Protein AF-A0A6J1ND34-F1 (afdb_monomer_lite)

Sequence (111 aa):
MTSSLWTSDLCTFVKMRAATLFIFAVLLVVVSCRPDKAVLKELKAEAARKKACLHDCSSVKLDPVCAGKQGEKPKSFGNECVMNNYNCENKETLQKISKGECPGSDGIRLS

Radius of gyration: 29.68 Å; chains: 1; bounding box: 66×65×57 Å

InterPro domains:
  IPR002350 Kazal domain [PS51465] (47-104)
  IPR002350 Kazal domain [SM00280] (52-102)
  IPR036058 Kazal domain superfamily [SSF100895] (49-102)

Organism: Bicyclus a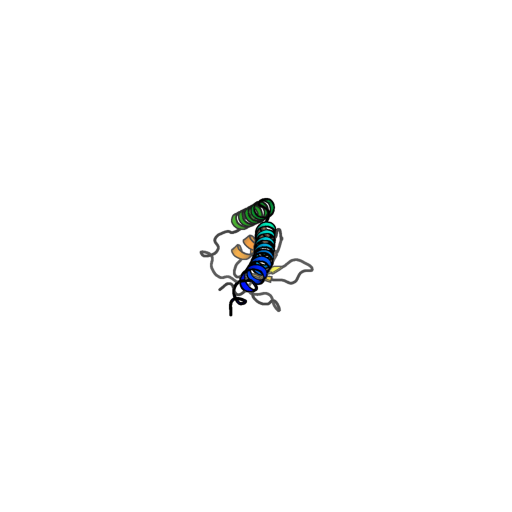nynana (NCBI:txid110368)

Foldseek 3Di:
DPDPPPVVVVVVVVVVVVVVVVVVVVVVVVVVPDPPPVVVVVVVVLVVQLVVLDDPCVPPDQWKFWWDDPPDDIAIDSDPSRVSSVCSSVVHDTDTPDTHGDVPHPHPPPD

Secondary structure (DSSP, 8-state):
---TTSHHHHHHHHHHHHHHHHHHHHHHHHHHTSPPHHHHHHHHHHHHHHHHH----TTS----EEEE-TTS--EEESSHHHHHHHHHHHT---EEEEESSPTTS------

pLDDT: mean 73.22, std 17.0, range [35.84, 90.62]

Structure (mmCIF, N/CA/C/O backbone):
data_AF-A0A6J1ND34-F1
#
_entry.id   AF-A0A6J1ND34-F1
#
loop_
_atom_site.group_PDB
_atom_site.id
_atom_site.type_symbol
_atom_site.label_atom_id
_atom_site.label_alt_id
_atom_site.label_comp_id
_atom_site.label_asym_id
_atom_site.label_entity_id
_atom_site.label_seq_id
_atom_site.pdbx_PDB_ins_code
_atom_site.Cartn_x
_atom_site.Cartn_y
_atom_site.Cartn_z
_atom_site.occupancy
_atom_site.B_iso_or_equiv
_atom_site.auth_seq_id
_atom_site.auth_comp_id
_atom_site.auth_asym_id
_atom_site.auth_atom_id
_atom_site.pdbx_PDB_model_num
ATOM 1 N N . MET A 1 1 ? -49.021 44.133 -47.226 1.00 39.09 1 MET A N 1
ATOM 2 C CA . MET A 1 1 ? -48.270 42.949 -46.750 1.00 39.09 1 MET A CA 1
ATOM 3 C C . MET A 1 1 ? -47.158 43.427 -45.820 1.00 39.09 1 MET A C 1
ATOM 5 O O . MET A 1 1 ? -46.067 43.703 -46.288 1.00 39.09 1 MET A O 1
ATOM 9 N N . THR A 1 2 ? -47.440 43.609 -44.528 1.00 37.84 2 THR A N 1
ATOM 10 C CA . THR A 1 2 ? -46.458 44.061 -43.518 1.00 37.84 2 THR A CA 1
ATOM 11 C C . THR A 1 2 ? -46.827 43.432 -42.171 1.00 37.84 2 THR A C 1
ATOM 13 O O . THR A 1 2 ? -47.362 44.092 -41.287 1.00 37.84 2 THR A O 1
ATOM 16 N N . SER A 1 3 ? -46.647 42.117 -42.047 1.00 41.12 3 SER A N 1
ATOM 17 C CA . SER A 1 3 ? -47.052 41.357 -40.845 1.00 41.12 3 SER A CA 1
ATOM 18 C C . SER A 1 3 ? -45.951 40.430 -40.322 1.00 41.12 3 SER A C 1
ATOM 20 O O . SER A 1 3 ? -46.094 39.842 -39.260 1.00 41.12 3 SER A O 1
ATOM 22 N N . SER A 1 4 ? -44.838 40.305 -41.047 1.00 44.91 4 SER A N 1
ATOM 23 C CA . SER A 1 4 ? -43.787 39.312 -40.802 1.00 44.91 4 SER A CA 1
ATOM 24 C C . SER A 1 4 ? -42.672 39.769 -39.853 1.00 44.91 4 SER A C 1
ATOM 26 O O . SER A 1 4 ? -41.795 38.968 -39.554 1.00 44.91 4 SER A O 1
ATOM 28 N N . LEU A 1 5 ? -42.692 41.014 -39.354 1.00 39.12 5 LEU A N 1
ATOM 29 C CA . LEU A 1 5 ? -41.641 41.528 -38.459 1.00 39.12 5 LEU A CA 1
ATOM 30 C C . LEU A 1 5 ? -41.943 41.403 -36.952 1.00 39.12 5 LEU A C 1
ATOM 32 O O . LEU A 1 5 ? -41.040 41.612 -36.158 1.00 39.12 5 LEU A O 1
ATOM 36 N N . TRP A 1 6 ? -43.164 41.047 -36.528 1.00 35.84 6 TRP A N 1
ATOM 37 C CA . TRP A 1 6 ? -43.527 41.036 -35.094 1.00 35.84 6 TRP A CA 1
ATOM 38 C C . TRP A 1 6 ? -43.408 39.663 -34.406 1.00 35.84 6 TRP A C 1
ATOM 40 O O . TRP A 1 6 ? -43.408 39.584 -33.179 1.00 35.84 6 TRP A O 1
ATOM 50 N N . THR A 1 7 ? -43.282 38.564 -35.157 1.00 41.62 7 THR A N 1
ATOM 51 C CA . THR A 1 7 ? -43.233 37.196 -34.596 1.00 41.62 7 THR A CA 1
ATOM 52 C C . THR A 1 7 ? -41.818 36.678 -34.320 1.00 41.62 7 THR A C 1
ATOM 54 O O . THR A 1 7 ? -41.657 35.718 -33.565 1.00 41.62 7 THR A O 1
ATOM 57 N N . SER A 1 8 ? -40.781 37.304 -34.882 1.00 45.31 8 SER A N 1
ATOM 58 C CA . SER A 1 8 ? -39.376 36.931 -34.661 1.00 45.31 8 SER A CA 1
ATOM 59 C C . SER A 1 8 ? -38.824 37.430 -33.323 1.00 45.31 8 SER A C 1
ATOM 61 O O . SER A 1 8 ? -38.051 36.713 -32.685 1.00 45.31 8 SER A O 1
ATOM 63 N N . ASP A 1 9 ? -39.245 38.605 -32.851 1.00 44.34 9 ASP A N 1
ATOM 64 C CA . ASP A 1 9 ? -38.689 39.205 -31.633 1.00 44.34 9 ASP A CA 1
ATOM 65 C C . ASP A 1 9 ? -39.180 38.520 -30.351 1.00 44.34 9 ASP A C 1
ATOM 67 O O . ASP A 1 9 ? -38.375 38.250 -29.463 1.00 44.34 9 ASP A O 1
ATOM 71 N N . LEU A 1 10 ? -40.452 38.104 -30.269 1.00 45.31 10 LEU A N 1
ATOM 72 C CA . LEU A 1 10 ? -40.962 37.369 -29.098 1.00 45.31 10 LEU A CA 1
ATOM 73 C C . LEU A 1 10 ? -40.362 35.956 -28.974 1.00 45.31 10 LEU A C 1
ATOM 75 O O . LEU A 1 10 ? -40.029 35.520 -27.870 1.00 45.31 10 LEU A O 1
ATOM 79 N N . CYS A 1 11 ? -40.183 35.242 -30.094 1.00 42.12 11 CYS A N 1
ATOM 80 C CA . CYS A 1 11 ? -39.576 33.908 -30.085 1.00 42.12 11 CYS A CA 1
ATOM 81 C C . CYS A 1 11 ? -38.078 33.977 -29.746 1.00 42.12 11 CYS A C 1
ATOM 83 O O . CYS A 1 11 ? -37.568 33.126 -29.015 1.00 42.12 11 CYS A O 1
ATOM 85 N N . THR A 1 12 ? -37.383 35.017 -30.212 1.00 39.12 12 THR A N 1
ATOM 86 C CA . THR A 1 12 ? -35.972 35.251 -29.881 1.00 39.12 12 THR A CA 1
ATOM 87 C C . THR A 1 12 ? -35.810 35.690 -28.425 1.00 39.12 12 THR A C 1
ATOM 89 O O . THR A 1 12 ? -34.899 35.204 -27.767 1.00 39.12 12 THR A O 1
ATOM 92 N N . PHE A 1 13 ? -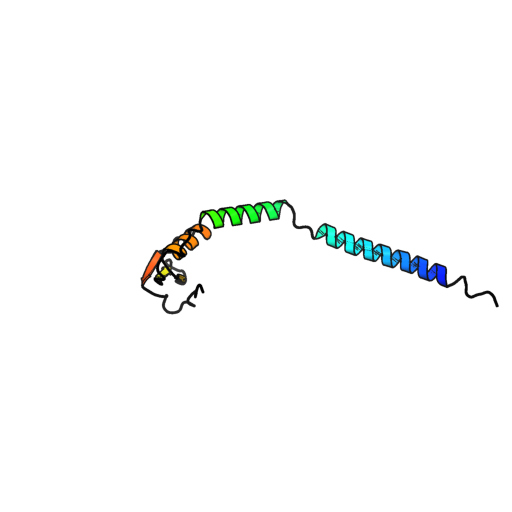36.725 36.496 -27.870 1.00 39.16 13 PHE A N 1
ATOM 93 C CA . PHE A 1 13 ? -36.705 36.955 -26.470 1.00 39.16 13 PHE A CA 1
ATOM 94 C C . PHE A 1 13 ? -36.991 35.828 -25.453 1.00 39.16 13 PHE A C 1
ATOM 96 O O . PHE A 1 13 ? -36.310 35.725 -24.428 1.00 39.16 13 PHE A O 1
ATOM 103 N N . VAL A 1 14 ? -37.929 34.916 -25.753 1.00 42.16 14 VAL A N 1
ATOM 104 C CA . VAL A 1 14 ? -38.189 33.707 -24.937 1.00 42.16 14 VAL A CA 1
ATOM 105 C C . VAL A 1 14 ? -37.050 32.689 -25.070 1.00 42.16 14 VAL A C 1
ATOM 107 O O . VAL A 1 14 ? -36.623 32.104 -24.071 1.00 42.16 14 VAL A O 1
ATOM 110 N N . LYS A 1 15 ? -36.485 32.521 -26.274 1.00 37.97 15 LYS A N 1
ATOM 111 C CA . LYS A 1 15 ? -35.319 31.653 -26.499 1.00 37.97 15 LYS A CA 1
ATOM 112 C C . LYS A 1 15 ? -34.042 32.216 -25.866 1.00 37.97 15 LYS A C 1
ATOM 114 O O . LYS A 1 15 ? -33.240 31.428 -25.373 1.00 37.97 15 LYS A O 1
ATOM 119 N N . MET A 1 16 ? -33.903 33.544 -25.776 1.00 45.41 16 MET A N 1
ATOM 120 C CA . MET A 1 16 ? -32.832 34.226 -25.038 1.00 45.41 16 MET A CA 1
ATOM 121 C C . MET A 1 16 ? -32.906 33.920 -23.547 1.00 45.41 16 MET A C 1
ATOM 123 O O . MET A 1 16 ? -31.868 33.612 -22.974 1.00 45.41 16 MET A O 1
ATOM 127 N N . ARG A 1 17 ? -34.108 33.936 -22.938 1.00 53.00 17 ARG A N 1
ATOM 128 C CA . ARG A 1 17 ? -34.330 33.584 -21.520 1.00 53.00 17 ARG A CA 1
ATOM 129 C C . ARG A 1 17 ? -34.121 32.101 -21.228 1.00 53.00 17 ARG A C 1
ATOM 131 O O . ARG A 1 17 ? -33.469 31.772 -20.248 1.00 53.00 17 ARG A O 1
ATOM 138 N N . ALA A 1 18 ? -34.616 31.201 -22.076 1.00 57.47 18 ALA A N 1
ATOM 139 C CA . ALA A 1 18 ? -34.383 29.766 -21.902 1.00 57.47 18 ALA A CA 1
ATOM 140 C C . ALA A 1 18 ? -32.899 29.403 -22.081 1.00 57.47 18 ALA A C 1
ATOM 142 O O . ALA A 1 18 ? -32.367 28.627 -21.292 1.00 57.47 18 ALA A O 1
ATOM 143 N N . ALA A 1 19 ? -32.214 30.005 -23.062 1.00 64.12 19 ALA A N 1
ATOM 144 C CA . ALA A 1 19 ? -30.778 29.824 -23.263 1.00 64.12 19 ALA A CA 1
ATOM 145 C C . ALA A 1 19 ? -29.957 30.436 -22.119 1.00 64.12 19 ALA A C 1
ATOM 147 O O . ALA A 1 19 ? -29.039 29.784 -21.638 1.00 64.12 19 ALA A O 1
ATOM 148 N N . THR A 1 20 ? -30.301 31.633 -21.623 1.00 65.25 20 THR A N 1
ATOM 149 C CA . THR A 1 20 ? -29.619 32.203 -20.444 1.00 65.25 20 THR A CA 1
ATOM 150 C C . THR A 1 20 ? -29.862 31.380 -19.190 1.00 65.25 20 THR A C 1
ATOM 152 O O . THR A 1 20 ? -28.905 31.152 -18.463 1.00 65.25 20 THR A O 1
ATOM 155 N N . LEU A 1 21 ? -31.076 30.873 -18.953 1.00 68.62 21 LEU A N 1
ATOM 156 C CA . LEU A 1 21 ? -31.363 29.982 -17.822 1.00 68.62 21 LEU A CA 1
ATOM 157 C C . LEU A 1 21 ? -30.606 28.652 -17.930 1.00 68.62 21 LEU A C 1
ATOM 159 O O . LEU A 1 21 ? -30.057 28.192 -16.933 1.00 68.62 21 LEU A O 1
ATOM 163 N N . PHE A 1 22 ? -30.509 28.067 -19.129 1.00 72.88 22 PHE A N 1
ATOM 164 C CA . PHE A 1 22 ? -29.698 26.867 -19.365 1.00 72.88 22 PHE A CA 1
ATOM 165 C C . PHE A 1 22 ? -28.205 27.131 -19.152 1.00 72.88 22 PHE A C 1
ATOM 167 O O . PHE A 1 22 ? -27.540 26.347 -18.482 1.00 72.88 22 PHE A O 1
ATOM 174 N N . ILE A 1 23 ? -27.678 28.243 -19.670 1.00 75.06 23 ILE A N 1
ATOM 175 C CA . ILE A 1 23 ? -26.277 28.638 -19.471 1.00 75.06 23 ILE A CA 1
ATOM 176 C C . ILE A 1 23 ? -26.001 28.871 -17.980 1.00 75.06 23 ILE A C 1
ATOM 178 O O . ILE A 1 23 ? -24.996 28.386 -17.470 1.00 75.06 23 ILE A O 1
ATOM 182 N N . PHE A 1 24 ? -26.903 29.539 -17.255 1.00 73.25 24 PHE A N 1
ATOM 183 C CA . PHE A 1 24 ? -26.767 29.750 -15.812 1.00 73.25 24 PHE A CA 1
ATOM 184 C C . PHE A 1 24 ? -26.827 28.436 -15.029 1.00 73.25 24 PHE A C 1
ATOM 186 O O . PHE A 1 24 ? -26.016 28.227 -14.133 1.00 73.25 24 PHE A O 1
ATOM 193 N N . ALA A 1 25 ? -27.736 27.525 -15.386 1.00 75.69 25 ALA A N 1
ATOM 194 C CA . ALA A 1 25 ? -27.828 26.204 -14.771 1.00 75.69 25 ALA A CA 1
ATOM 195 C C . ALA A 1 25 ? -26.551 25.380 -15.005 1.00 75.69 25 ALA A C 1
ATOM 197 O O . ALA A 1 25 ? -26.013 24.803 -14.062 1.00 75.69 25 ALA A O 1
ATOM 198 N N . VAL A 1 26 ? -26.009 25.388 -16.227 1.00 75.19 26 VAL A N 1
ATOM 199 C CA . VAL A 1 26 ? -24.733 24.729 -16.549 1.00 75.19 26 VAL A CA 1
ATOM 200 C C . VAL A 1 26 ? -23.576 25.366 -15.771 1.00 75.19 26 VAL A C 1
ATOM 202 O O . VAL A 1 26 ? -22.763 24.645 -15.198 1.00 75.19 26 VAL A O 1
ATOM 205 N N . LEU A 1 27 ? -23.518 26.698 -15.667 1.00 69.62 27 LEU A N 1
ATOM 206 C CA . LEU A 1 27 ? -22.497 27.394 -14.875 1.00 69.62 27 LEU A CA 1
ATOM 207 C C . LEU A 1 27 ? -22.597 27.071 -13.375 1.00 69.62 27 LEU A C 1
ATOM 209 O O . LEU A 1 27 ? -21.569 26.850 -12.737 1.00 69.62 27 LEU A O 1
ATOM 213 N N . LEU A 1 28 ? -23.808 26.984 -12.815 1.00 64.75 28 LEU A N 1
ATOM 214 C CA . LEU A 1 28 ? -24.030 26.606 -11.415 1.00 64.75 28 LEU A CA 1
ATOM 215 C C . LEU A 1 28 ? -23.595 25.160 -11.131 1.00 64.75 28 LEU A C 1
ATOM 217 O O . LEU A 1 28 ? -22.972 24.908 -10.098 1.00 64.75 28 LEU A O 1
ATOM 221 N N . VAL A 1 29 ? -23.841 24.226 -12.055 1.00 69.44 29 VAL A N 1
ATOM 222 C CA . VAL A 1 29 ? -23.360 22.834 -11.952 1.00 69.44 29 VAL A CA 1
ATOM 223 C C . VAL A 1 29 ? -21.828 22.774 -12.045 1.00 69.44 29 VAL A C 1
ATOM 225 O O . VAL A 1 29 ? -21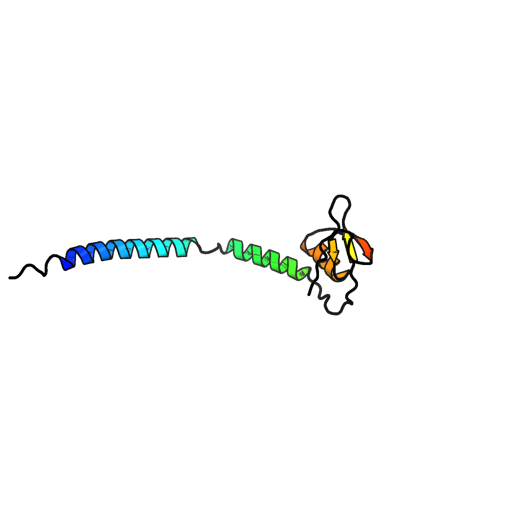.180 22.144 -11.215 1.00 69.44 29 VAL A O 1
ATOM 228 N N . VAL A 1 30 ? -21.210 23.502 -12.980 1.00 66.81 30 VAL A N 1
ATOM 229 C CA . VAL A 1 30 ? -19.740 23.537 -13.125 1.00 66.81 30 VAL A CA 1
ATOM 230 C C . VAL A 1 30 ? -19.044 24.173 -11.908 1.00 66.81 30 VAL A C 1
ATOM 232 O O . VAL A 1 30 ? -17.952 23.745 -11.530 1.00 66.81 30 VAL A O 1
ATOM 235 N N . VAL A 1 31 ? -19.657 25.175 -11.267 1.00 65.94 31 VAL A N 1
ATOM 236 C CA . VAL A 1 31 ? -19.126 25.807 -10.042 1.00 65.94 31 VAL A CA 1
ATOM 237 C C . VAL A 1 31 ? -19.272 24.898 -8.818 1.00 65.94 31 VAL A C 1
ATOM 239 O O . VAL A 1 31 ? -18.358 24.852 -7.995 1.00 65.94 31 VAL A O 1
ATOM 242 N N . SER A 1 32 ? -20.369 24.144 -8.713 1.00 58.12 32 SER A N 1
ATOM 243 C CA . SER A 1 32 ? -20.615 23.210 -7.600 1.00 58.12 32 SER A CA 1
ATOM 244 C C . SER A 1 32 ? -19.849 21.886 -7.715 1.00 58.12 32 SER A C 1
ATOM 246 O O . SER A 1 32 ? -19.628 21.229 -6.704 1.00 58.12 32 SER A O 1
ATOM 248 N N . CYS A 1 33 ? -19.349 21.525 -8.901 1.00 58.06 33 CYS A N 1
ATOM 249 C CA . CYS A 1 33 ? -18.485 20.353 -9.097 1.00 58.06 33 CYS A CA 1
ATOM 250 C C . CYS A 1 33 ? -16.988 20.601 -8.818 1.00 58.06 33 CYS A C 1
ATOM 252 O O . CYS A 1 33 ? -16.162 19.740 -9.131 1.00 58.06 33 CYS A O 1
ATOM 254 N N . ARG A 1 34 ? -16.585 21.752 -8.258 1.00 63.19 34 ARG A N 1
ATOM 255 C CA . ARG A 1 34 ? -15.180 21.957 -7.869 1.00 63.19 34 ARG A CA 1
ATOM 256 C C . ARG A 1 34 ? -14.889 21.133 -6.610 1.00 63.19 34 ARG A C 1
ATOM 258 O O . ARG A 1 34 ? -15.494 21.420 -5.583 1.00 63.19 34 ARG A O 1
ATOM 265 N N . PRO A 1 35 ? -13.962 20.157 -6.646 1.00 59.69 35 PRO A N 1
ATOM 266 C CA . PRO A 1 35 ? -13.583 19.444 -5.436 1.00 59.69 35 PRO A CA 1
ATOM 267 C C . PRO A 1 35 ? -13.030 20.453 -4.430 1.00 59.69 35 PRO A C 1
ATOM 269 O O . PRO A 1 35 ? -12.167 21.274 -4.769 1.00 59.69 35 PRO A O 1
ATOM 272 N N . ASP A 1 36 ? -13.547 20.411 -3.204 1.00 63.88 36 ASP A N 1
ATOM 273 C CA . ASP A 1 36 ? -13.114 21.303 -2.140 1.00 63.88 36 ASP A CA 1
ATOM 274 C C . ASP A 1 36 ? -11.593 21.257 -1.988 1.00 63.88 36 ASP A C 1
ATOM 276 O O . ASP A 1 36 ? -10.961 20.195 -1.998 1.00 63.88 36 ASP A O 1
ATOM 280 N N . LYS A 1 37 ? -10.974 22.426 -1.782 1.00 71.94 37 LYS A N 1
ATOM 281 C CA . LYS A 1 37 ? -9.526 22.524 -1.522 1.00 71.94 37 LYS A CA 1
ATOM 282 C C . LYS A 1 37 ? -9.095 21.654 -0.331 1.00 71.94 37 LYS A C 1
ATOM 284 O O . LYS A 1 37 ? -7.923 21.296 -0.245 1.00 71.94 37 LYS A O 1
ATOM 289 N N . ALA A 1 38 ? -10.024 21.334 0.571 1.00 75.50 38 ALA A N 1
ATOM 290 C CA . ALA A 1 38 ? -9.828 20.407 1.679 1.00 75.50 38 ALA A CA 1
ATOM 291 C C . ALA A 1 38 ? -9.543 18.971 1.198 1.00 75.50 38 ALA A C 1
ATOM 293 O O . ALA A 1 38 ? -8.531 18.400 1.596 1.00 75.50 38 ALA A O 1
ATOM 294 N N . VAL A 1 39 ? -10.336 18.442 0.260 1.00 76.06 39 VAL A N 1
ATOM 295 C CA . VAL A 1 39 ? -10.169 17.081 -0.286 1.00 76.06 39 VAL A CA 1
ATOM 296 C C . VAL A 1 39 ? -8.829 16.946 -1.014 1.00 76.06 39 VAL A C 1
ATOM 298 O O . VAL A 1 39 ? -8.100 15.975 -0.830 1.00 76.06 39 VAL A O 1
ATOM 301 N N . LEU A 1 40 ? -8.425 17.968 -1.778 1.00 82.31 40 LEU A N 1
ATOM 302 C CA . LEU A 1 40 ? -7.122 17.960 -2.455 1.00 82.31 40 LEU A CA 1
ATOM 303 C C . LEU A 1 40 ? -5.939 17.973 -1.473 1.00 82.31 40 LEU A C 1
ATOM 305 O O . LEU A 1 40 ? -4.891 17.394 -1.763 1.00 82.31 40 LEU A O 1
ATOM 309 N N . LYS A 1 41 ? -6.072 18.659 -0.332 1.00 84.19 41 LYS A N 1
ATOM 310 C CA . LYS A 1 41 ? -5.035 18.666 0.710 1.00 84.19 41 LYS A CA 1
ATOM 311 C C . LYS A 1 41 ? -4.911 17.295 1.371 1.00 84.19 41 LYS A C 1
ATOM 313 O O . LYS A 1 41 ? -3.787 16.852 1.591 1.00 84.19 41 LYS A O 1
ATOM 318 N N . GLU A 1 42 ? -6.031 16.628 1.631 1.00 83.69 42 GLU A N 1
ATOM 319 C CA . GLU A 1 42 ? -6.053 15.290 2.223 1.00 83.69 42 GLU A CA 1
ATOM 320 C C . GLU A 1 42 ? -5.416 14.247 1.295 1.00 83.69 42 GLU A C 1
ATOM 322 O O . GLU A 1 42 ? -4.465 13.578 1.697 1.00 83.69 42 GLU A O 1
ATOM 327 N N . LEU A 1 43 ? -5.819 14.205 0.021 1.00 84.75 43 LEU A N 1
ATOM 328 C CA . LEU A 1 43 ? -5.244 13.284 -0.970 1.00 84.75 43 LEU A CA 1
ATOM 329 C C . LEU A 1 43 ? -3.738 13.502 -1.171 1.00 84.75 43 LEU A C 1
ATOM 331 O O . LEU A 1 43 ? -2.978 12.549 -1.320 1.00 84.75 43 LEU A O 1
ATOM 335 N N . LYS A 1 44 ? -3.269 14.758 -1.145 1.00 85.69 44 LYS A N 1
ATOM 336 C CA . LYS A 1 44 ? -1.830 15.060 -1.215 1.00 85.69 44 LYS A CA 1
ATOM 337 C C . LYS A 1 44 ? -1.084 14.615 0.036 1.00 85.69 44 LYS A C 1
ATOM 339 O O . LYS A 1 44 ? 0.044 14.147 -0.084 1.00 85.69 44 LYS A O 1
ATOM 344 N N . ALA A 1 45 ? -1.682 14.762 1.215 1.00 84.12 45 ALA A N 1
ATOM 345 C CA . ALA A 1 45 ? -1.091 14.283 2.459 1.00 84.12 45 ALA A CA 1
ATOM 346 C C . ALA A 1 45 ? -1.028 12.746 2.494 1.00 84.12 45 ALA A C 1
ATOM 348 O O . ALA A 1 45 ? -0.015 12.189 2.914 1.00 84.12 45 ALA A O 1
ATOM 349 N N . GLU A 1 46 ? -2.060 12.061 1.999 1.00 83.31 46 GLU A N 1
ATOM 350 C CA . GLU A 1 46 ? -2.064 10.605 1.828 1.00 83.31 46 GLU A CA 1
ATOM 351 C C . GLU A 1 46 ? -0.994 10.157 0.822 1.00 83.31 46 GLU A C 1
ATOM 353 O O . GLU A 1 46 ? -0.170 9.302 1.139 1.00 83.31 46 GLU A O 1
ATOM 358 N N . ALA A 1 47 ? -0.927 10.788 -0.352 1.00 82.31 47 ALA A N 1
ATOM 359 C CA . ALA A 1 47 ? 0.086 10.488 -1.361 1.00 82.31 47 ALA A CA 1
ATOM 360 C C . ALA A 1 47 ? 1.512 10.768 -0.857 1.00 82.31 47 ALA A C 1
ATOM 362 O O . ALA A 1 47 ? 2.423 9.990 -1.128 1.00 82.31 47 ALA A O 1
ATOM 363 N N . ALA A 1 48 ? 1.718 11.844 -0.091 1.00 84.06 48 ALA A N 1
ATOM 364 C CA . ALA A 1 48 ? 3.006 12.142 0.532 1.00 84.06 48 ALA A CA 1
ATOM 365 C C . ALA A 1 48 ? 3.393 11.084 1.575 1.00 84.06 48 ALA A C 1
ATOM 367 O O . ALA A 1 48 ? 4.557 10.693 1.640 1.00 84.06 48 ALA A O 1
ATOM 368 N N . ARG A 1 49 ? 2.425 10.579 2.352 1.00 78.81 49 ARG A N 1
ATOM 369 C CA . ARG A 1 49 ? 2.641 9.467 3.288 1.00 78.81 49 ARG A CA 1
ATOM 370 C C . ARG A 1 49 ? 2.989 8.169 2.565 1.00 78.81 49 ARG A C 1
ATOM 372 O O . ARG A 1 49 ? 3.960 7.528 2.947 1.00 78.81 49 ARG A O 1
ATOM 379 N N . LYS A 1 50 ? 2.269 7.822 1.494 1.00 79.69 50 LYS A N 1
ATOM 380 C CA . LYS A 1 50 ? 2.592 6.659 0.649 1.00 79.69 50 LYS A CA 1
ATOM 381 C C . LYS A 1 50 ? 3.989 6.783 0.041 1.00 79.69 50 LYS A C 1
ATOM 383 O O . LYS A 1 50 ? 4.802 5.875 0.155 1.00 79.69 50 LYS A O 1
ATOM 388 N N . LYS A 1 51 ? 4.331 7.963 -0.483 1.00 82.25 51 LYS A N 1
ATOM 389 C CA . LYS A 1 51 ? 5.664 8.242 -1.035 1.00 82.25 51 LYS A CA 1
ATOM 390 C C . LYS A 1 51 ? 6.786 8.121 0.003 1.00 82.25 51 LYS A C 1
ATOM 392 O O . LYS A 1 51 ? 7.893 7.756 -0.366 1.00 82.25 51 LYS A O 1
ATOM 397 N N . ALA A 1 52 ? 6.522 8.413 1.276 1.00 84.62 52 ALA A N 1
ATOM 398 C CA . ALA A 1 52 ? 7.506 8.226 2.343 1.00 84.62 52 ALA A CA 1
ATOM 399 C C . ALA A 1 52 ? 7.793 6.741 2.640 1.00 84.62 52 ALA A C 1
ATOM 401 O O . ALA A 1 52 ? 8.882 6.422 3.103 1.00 84.62 52 ALA A O 1
ATOM 402 N N . CYS A 1 53 ? 6.830 5.857 2.367 1.00 84.56 53 CYS A N 1
ATOM 403 C CA . CYS A 1 53 ? 6.948 4.407 2.527 1.00 84.56 53 CYS A CA 1
ATOM 404 C C . CYS A 1 53 ? 7.530 3.691 1.299 1.00 84.56 53 CYS A C 1
ATOM 406 O O . CYS A 1 53 ? 8.037 2.580 1.421 1.00 84.56 53 CYS A O 1
ATOM 408 N N . LEU A 1 54 ? 7.428 4.302 0.117 1.00 83.88 54 LEU A N 1
ATOM 409 C CA . LEU A 1 54 ? 7.914 3.748 -1.143 1.00 83.88 54 LEU A CA 1
ATOM 410 C C . LEU A 1 54 ? 9.445 3.805 -1.209 1.00 83.88 54 LEU A C 1
ATOM 412 O O . LEU A 1 54 ? 10.032 4.824 -1.577 1.00 83.88 54 LEU A O 1
ATOM 416 N N . HIS A 1 55 ? 10.093 2.688 -0.890 1.00 83.50 55 HIS A N 1
ATOM 417 C CA . HIS A 1 55 ? 11.499 2.480 -1.215 1.00 83.50 55 HIS A CA 1
ATOM 418 C C . HIS A 1 55 ? 11.668 2.035 -2.669 1.00 83.50 55 HIS A C 1
ATOM 420 O O . HIS A 1 55 ? 10.857 1.274 -3.200 1.00 83.50 55 HIS A O 1
ATOM 426 N N . ASP A 1 56 ? 12.744 2.492 -3.309 1.00 85.00 56 ASP A N 1
ATOM 427 C CA . ASP A 1 56 ? 13.114 2.028 -4.642 1.00 85.00 56 ASP A CA 1
ATOM 428 C C . ASP A 1 56 ? 13.616 0.579 -4.566 1.00 85.00 56 ASP A C 1
ATOM 430 O O . ASP A 1 56 ? 14.709 0.301 -4.071 1.00 85.00 56 ASP A O 1
ATOM 434 N N . CYS A 1 57 ? 12.787 -0.343 -5.052 1.00 83.88 57 CYS A N 1
ATOM 435 C CA . CYS A 1 57 ? 13.087 -1.769 -5.099 1.00 83.88 57 CYS A CA 1
ATOM 436 C C . CYS A 1 57 ? 13.598 -2.225 -6.477 1.00 83.88 57 CYS A C 1
ATOM 438 O O . CYS A 1 57 ? 13.774 -3.427 -6.676 1.00 83.88 57 CYS A O 1
ATOM 440 N N . SER A 1 58 ? 13.839 -1.304 -7.420 1.00 80.88 58 SER A N 1
ATOM 441 C CA . SER A 1 58 ? 14.223 -1.619 -8.811 1.00 80.88 58 SER A CA 1
ATOM 442 C C . SER A 1 58 ? 15.63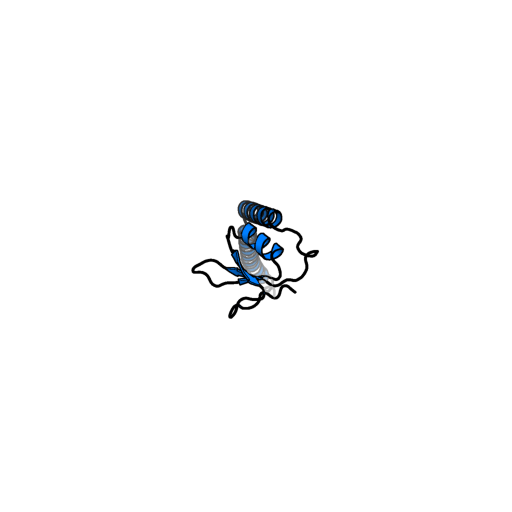3 -2.204 -8.920 1.00 80.88 58 SER A C 1
ATOM 444 O O . SER A 1 58 ? 15.955 -2.901 -9.877 1.00 80.88 58 SER A O 1
ATOM 446 N N . SER A 1 59 ? 16.486 -1.918 -7.935 1.00 81.69 59 SER A N 1
ATOM 447 C CA . SER A 1 59 ? 17.850 -2.451 -7.826 1.00 81.69 59 SER A CA 1
ATOM 448 C C . SER A 1 59 ? 17.915 -3.819 -7.136 1.00 81.69 59 SER A C 1
ATOM 450 O O . SER A 1 59 ? 18.960 -4.473 -7.150 1.00 81.69 59 SER A O 1
ATOM 452 N N . VAL A 1 60 ? 16.811 -4.262 -6.528 1.00 81.44 60 VAL A N 1
ATOM 453 C CA . VAL A 1 60 ? 16.725 -5.535 -5.810 1.00 81.44 60 VAL A CA 1
ATOM 454 C C . VAL A 1 60 ? 16.353 -6.638 -6.796 1.00 81.44 60 VAL A C 1
ATOM 456 O O . VAL A 1 60 ? 15.521 -6.446 -7.681 1.00 81.44 60 VAL A O 1
ATOM 459 N N . LYS A 1 61 ? 16.958 -7.820 -6.641 1.00 83.50 61 LYS A N 1
ATOM 460 C CA . LYS A 1 61 ? 16.622 -8.989 -7.463 1.00 83.50 61 LYS A CA 1
ATOM 461 C C . LYS A 1 61 ? 15.138 -9.347 -7.325 1.00 83.50 61 LYS A C 1
ATOM 463 O O . LYS A 1 61 ? 14.538 -9.186 -6.260 1.00 83.50 61 LYS A O 1
ATOM 468 N N . LEU A 1 62 ? 14.560 -9.836 -8.420 1.00 82.19 62 LEU A N 1
ATOM 469 C CA . LEU A 1 62 ? 13.199 -10.356 -8.446 1.00 82.19 62 LEU A CA 1
ATOM 470 C C . LEU A 1 62 ? 13.175 -11.728 -7.757 1.00 82.19 62 LEU A C 1
ATOM 472 O O . LEU A 1 62 ? 13.388 -12.754 -8.397 1.00 82.19 62 LEU A O 1
ATOM 476 N N . ASP A 1 63 ? 12.944 -11.718 -6.448 1.00 86.50 63 ASP A N 1
ATOM 477 C CA . ASP A 1 63 ? 12.863 -12.904 -5.600 1.00 86.50 63 ASP A CA 1
ATOM 478 C C . ASP A 1 63 ? 11.442 -13.019 -5.032 1.00 86.50 63 ASP A C 1
ATOM 480 O O . ASP A 1 63 ? 11.176 -12.473 -3.959 1.00 86.50 63 ASP A O 1
ATOM 484 N N . PRO A 1 64 ? 10.510 -13.705 -5.719 1.00 87.44 64 PRO A N 1
ATOM 485 C CA . PRO A 1 64 ? 9.119 -13.749 -5.297 1.00 87.44 64 PRO A CA 1
ATOM 486 C C . PRO A 1 64 ? 8.984 -14.319 -3.882 1.00 87.44 64 PRO A C 1
ATOM 488 O O . PRO A 1 64 ? 9.601 -15.330 -3.529 1.00 87.44 64 PRO A O 1
ATOM 491 N N . VAL A 1 65 ? 8.168 -13.665 -3.059 1.00 88.50 65 VAL A N 1
ATOM 492 C CA . VAL A 1 65 ? 7.890 -14.067 -1.679 1.00 88.50 65 VAL A CA 1
ATOM 493 C C . VAL A 1 65 ? 6.395 -14.130 -1.424 1.00 88.50 65 VAL A C 1
ATOM 495 O O . VAL A 1 65 ? 5.626 -13.272 -1.856 1.00 88.50 65 VAL A O 1
ATOM 498 N N . CYS A 1 66 ? 5.998 -15.142 -0.665 1.00 88.94 66 CYS A N 1
ATOM 499 C CA . CYS A 1 66 ? 4.646 -15.292 -0.180 1.00 88.94 66 CYS A CA 1
ATOM 500 C C . CYS A 1 66 ? 4.591 -14.722 1.228 1.00 88.94 66 CYS A C 1
ATOM 502 O O . CYS A 1 66 ? 5.286 -15.219 2.123 1.00 88.94 66 CYS A O 1
ATOM 504 N N . ALA A 1 67 ? 3.768 -13.699 1.429 1.00 90.31 67 ALA A N 1
ATOM 505 C CA . ALA A 1 67 ? 3.601 -13.073 2.726 1.00 90.31 67 ALA A CA 1
ATOM 506 C C . ALA A 1 67 ? 2.134 -12.979 3.124 1.00 90.31 67 ALA A C 1
ATOM 508 O O . ALA A 1 67 ? 1.244 -12.770 2.302 1.00 90.31 67 ALA A O 1
ATOM 509 N N . GLY A 1 68 ? 1.873 -13.151 4.409 1.00 89.25 68 GLY A N 1
ATOM 510 C CA . GLY A 1 68 ? 0.522 -13.184 4.937 1.00 89.25 68 GLY A CA 1
ATOM 511 C C . GLY A 1 68 ? 0.504 -12.995 6.441 1.00 89.25 68 GLY A C 1
ATOM 512 O O . GLY A 1 68 ? 1.541 -12.863 7.095 1.00 89.25 68 GLY A O 1
ATOM 513 N N . LYS A 1 69 ? -0.707 -12.990 6.982 1.00 88.81 69 LYS A N 1
ATOM 514 C CA . LYS A 1 69 ? -0.993 -12.892 8.409 1.00 88.81 69 LYS A CA 1
ATOM 515 C C . LYS A 1 69 ? -2.011 -13.968 8.770 1.00 88.81 69 LYS A C 1
ATOM 517 O O . LYS A 1 69 ? -2.782 -14.404 7.916 1.00 88.81 69 LYS A O 1
ATOM 522 N N . GLN A 1 70 ? -2.005 -14.429 10.019 1.00 81.06 70 GLN A N 1
ATOM 523 C CA . GLN A 1 70 ? -2.992 -15.412 10.472 1.00 81.06 70 GLN A CA 1
ATOM 524 C C . GLN A 1 70 ? -4.415 -14.868 10.288 1.00 81.06 70 GLN A C 1
ATOM 526 O O . GLN A 1 70 ? -4.736 -13.796 10.793 1.00 81.06 70 GLN A O 1
ATOM 531 N N . GLY A 1 71 ? -5.253 -15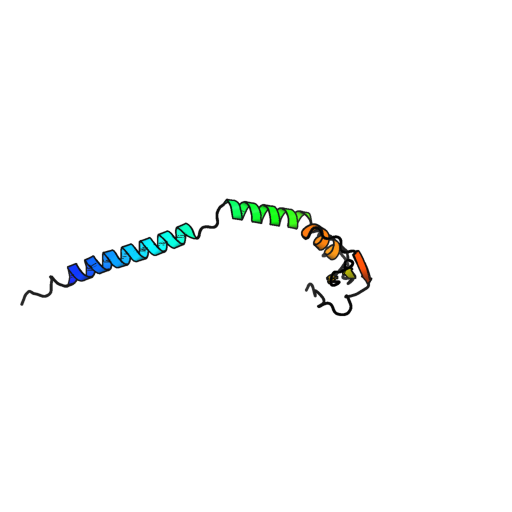.627 9.578 1.00 81.00 71 GLY A N 1
ATOM 532 C CA . GLY A 1 71 ? -6.653 -15.279 9.313 1.00 81.00 71 GLY A CA 1
ATOM 533 C C . GLY A 1 71 ? -6.901 -14.507 8.013 1.00 81.00 71 GLY A C 1
ATOM 534 O O . GLY A 1 71 ? -8.057 -14.315 7.649 1.00 81.00 71 GLY A O 1
ATOM 535 N N . GLU A 1 72 ? -5.855 -14.117 7.281 1.00 83.94 72 GLU A N 1
ATOM 536 C CA . GLU A 1 72 ? -5.977 -13.402 6.008 1.00 83.94 72 GLU A CA 1
ATOM 537 C C . GLU A 1 72 ? -5.440 -14.225 4.835 1.00 83.94 72 GLU A C 1
ATOM 539 O O . GLU A 1 72 ? -4.593 -15.108 4.992 1.00 83.94 72 GLU A O 1
ATOM 544 N N . LYS A 1 73 ? -5.932 -13.928 3.626 1.00 84.50 73 LYS A N 1
ATOM 545 C CA . LYS A 1 73 ? -5.427 -14.569 2.409 1.00 84.50 73 LYS A CA 1
ATOM 546 C C . LYS A 1 73 ? -3.976 -14.137 2.169 1.00 84.50 73 LYS A C 1
ATOM 548 O O . LYS A 1 73 ? -3.716 -12.931 2.121 1.00 84.50 73 LYS A O 1
ATOM 553 N N . PRO A 1 74 ? -3.043 -15.084 1.992 1.00 86.81 74 PRO A N 1
ATOM 554 C CA . PRO A 1 74 ? -1.651 -14.749 1.758 1.00 86.81 74 PRO A CA 1
ATOM 555 C C . PRO A 1 74 ? -1.488 -14.140 0.356 1.00 86.81 74 PRO A C 1
ATOM 557 O O . PRO A 1 74 ? -2.180 -14.515 -0.593 1.00 86.81 74 PRO A O 1
ATOM 560 N N . LYS A 1 75 ? -0.589 -13.165 0.239 1.00 87.06 75 LYS A N 1
ATOM 561 C CA . LYS A 1 75 ? -0.336 -12.371 -0.966 1.00 87.06 75 LYS A CA 1
ATOM 562 C C . LYS A 1 75 ? 1.080 -12.615 -1.473 1.00 87.06 75 LYS A C 1
ATOM 564 O O . LYS A 1 75 ? 2.021 -12.765 -0.693 1.00 87.06 75 LYS A O 1
ATOM 569 N N . SER A 1 76 ? 1.218 -12.635 -2.792 1.00 88.06 76 SER A N 1
ATOM 570 C CA . SER A 1 76 ? 2.508 -12.779 -3.464 1.00 88.06 76 SER A CA 1
ATOM 571 C C . SER A 1 76 ? 3.112 -11.408 -3.743 1.00 88.06 76 SER A C 1
ATOM 573 O O . SER A 1 76 ? 2.428 -10.527 -4.262 1.00 88.06 76 SER A O 1
ATOM 575 N N . PHE A 1 77 ? 4.393 -11.246 -3.432 1.00 88.88 77 PHE A N 1
ATOM 576 C CA . PHE A 1 77 ? 5.171 -10.040 -3.702 1.00 88.88 77 PHE A CA 1
ATOM 577 C C . PHE A 1 77 ? 6.380 -10.388 -4.563 1.00 88.88 77 PHE A C 1
ATOM 579 O O . PHE A 1 77 ? 6.974 -11.449 -4.391 1.00 88.88 77 PHE A O 1
ATOM 586 N N . GLY A 1 78 ? 6.770 -9.486 -5.467 1.00 85.50 78 GLY A N 1
ATOM 587 C CA . GLY A 1 78 ? 7.917 -9.703 -6.357 1.00 85.50 78 GLY A CA 1
ATOM 588 C C . GLY A 1 78 ? 9.264 -9.764 -5.629 1.00 85.50 78 GLY A C 1
ATOM 589 O O . GLY A 1 78 ? 10.194 -10.381 -6.134 1.00 85.50 78 GLY A O 1
ATOM 590 N N . ASN A 1 79 ? 9.365 -9.141 -4.449 1.00 87.44 79 ASN A N 1
ATOM 591 C CA . ASN A 1 79 ? 10.480 -9.279 -3.516 1.00 87.44 79 ASN A CA 1
ATOM 592 C C . ASN A 1 79 ? 10.097 -8.793 -2.104 1.00 87.44 79 ASN A C 1
ATOM 594 O O . ASN A 1 79 ? 9.008 -8.263 -1.867 1.00 87.44 79 ASN A O 1
ATOM 598 N N . GLU A 1 80 ? 11.022 -8.965 -1.161 1.00 88.69 80 GLU A N 1
ATOM 599 C CA . GLU A 1 80 ? 10.868 -8.540 0.236 1.00 88.69 80 GLU A CA 1
ATOM 600 C C . GLU A 1 80 ? 10.813 -7.010 0.402 1.00 88.69 80 GLU A C 1
ATOM 602 O O . GLU A 1 80 ? 10.108 -6.509 1.274 1.00 88.69 80 GLU A O 1
ATOM 607 N N . CYS A 1 81 ? 11.484 -6.256 -0.475 1.00 89.44 81 CYS A N 1
ATOM 608 C CA . CYS A 1 81 ? 11.439 -4.792 -0.476 1.00 89.44 81 CYS A CA 1
ATOM 609 C C . CYS A 1 81 ? 10.025 -4.274 -0.798 1.00 89.44 81 CYS A C 1
ATOM 611 O O . CYS A 1 81 ? 9.483 -3.442 -0.071 1.00 89.44 81 CYS A O 1
ATOM 613 N N . VAL A 1 82 ? 9.377 -4.833 -1.823 1.00 89.81 82 VAL A N 1
ATOM 614 C CA . VAL A 1 82 ? 8.002 -4.497 -2.219 1.00 89.81 82 VAL A CA 1
ATOM 615 C C . VAL A 1 82 ? 7.009 -4.904 -1.128 1.00 89.81 82 VAL A C 1
ATOM 617 O O . VAL A 1 82 ? 6.082 -4.151 -0.835 1.00 89.81 82 VAL A O 1
ATOM 620 N N . MET A 1 83 ? 7.219 -6.057 -0.483 1.00 89.56 83 MET A N 1
ATOM 621 C CA . MET A 1 83 ? 6.426 -6.468 0.682 1.00 89.56 83 MET A CA 1
ATOM 622 C C . MET A 1 83 ? 6.532 -5.437 1.817 1.00 89.56 83 MET A C 1
ATOM 624 O O . MET A 1 83 ? 5.521 -5.070 2.416 1.00 89.56 83 MET A O 1
ATOM 628 N N . ASN A 1 84 ? 7.737 -4.934 2.097 1.00 89.69 84 ASN A N 1
ATOM 629 C CA . ASN A 1 84 ? 7.945 -3.942 3.147 1.00 89.69 84 ASN A CA 1
ATOM 630 C C . ASN A 1 84 ? 7.297 -2.586 2.814 1.00 89.69 84 ASN A C 1
ATOM 632 O O . ASN A 1 84 ? 6.657 -1.985 3.679 1.00 89.69 84 ASN A O 1
ATOM 636 N N . ASN A 1 85 ? 7.381 -2.141 1.555 1.00 90.62 85 ASN A N 1
ATOM 637 C CA . ASN A 1 85 ? 6.669 -0.947 1.086 1.00 90.62 85 ASN A CA 1
ATOM 638 C C . ASN A 1 85 ? 5.159 -1.095 1.292 1.00 90.62 85 ASN A C 1
ATOM 640 O O . ASN A 1 85 ? 4.525 -0.210 1.862 1.00 90.62 85 ASN A O 1
ATOM 644 N N . TYR A 1 86 ? 4.596 -2.243 0.900 1.00 89.31 86 TYR A N 1
ATOM 645 C CA . TYR A 1 86 ? 3.175 -2.529 1.088 1.00 89.31 86 TYR A CA 1
ATOM 646 C C . TYR A 1 86 ? 2.774 -2.487 2.568 1.00 89.31 86 TYR A C 1
ATOM 648 O O . TYR A 1 86 ? 1.764 -1.866 2.911 1.00 89.31 86 TYR A O 1
ATOM 656 N N . ASN A 1 87 ? 3.568 -3.111 3.445 1.00 90.50 87 ASN A N 1
ATOM 657 C CA . ASN A 1 87 ? 3.347 -3.088 4.891 1.00 90.50 87 ASN A CA 1
ATOM 658 C C . ASN A 1 87 ? 3.332 -1.650 5.432 1.00 90.50 87 ASN A C 1
ATOM 660 O O . ASN A 1 87 ? 2.427 -1.285 6.181 1.00 90.50 87 ASN A O 1
ATOM 664 N N . CYS A 1 88 ? 4.275 -0.808 5.003 1.00 90.56 88 CYS A N 1
ATOM 665 C CA . CYS A 1 88 ? 4.333 0.593 5.415 1.00 90.56 88 CYS A CA 1
ATOM 666 C C . CYS A 1 88 ? 3.131 1.405 4.897 1.00 90.56 88 CYS A C 1
ATOM 668 O O . CYS A 1 88 ? 2.486 2.114 5.673 1.00 90.56 88 CYS A O 1
ATOM 670 N N . GLU A 1 89 ? 2.779 1.270 3.615 1.00 89.12 89 GLU A N 1
ATOM 671 C CA . GLU A 1 89 ? 1.674 2.014 2.994 1.00 89.12 89 GLU A CA 1
ATOM 672 C C . GLU A 1 89 ? 0.306 1.661 3.585 1.00 89.12 89 GLU A C 1
ATOM 674 O O . GLU A 1 89 ? -0.525 2.546 3.800 1.00 89.12 89 GLU A O 1
ATOM 679 N N . ASN A 1 90 ? 0.075 0.376 3.856 1.00 87.69 90 ASN A N 1
ATOM 680 C CA . ASN A 1 90 ? -1.218 -0.133 4.313 1.00 87.69 90 ASN A CA 1
ATOM 681 C C . ASN A 1 90 ? -1.294 -0.274 5.838 1.00 87.69 90 ASN A C 1
ATOM 683 O O . ASN A 1 90 ? -2.343 -0.638 6.361 1.00 87.69 90 ASN A O 1
ATOM 687 N N . LYS A 1 91 ? -0.209 0.048 6.559 1.00 86.25 91 LYS A N 1
ATOM 688 C CA . LYS A 1 91 ? -0.060 -0.200 8.005 1.00 86.25 91 LYS A CA 1
ATOM 689 C C . LYS A 1 91 ? -0.307 -1.666 8.369 1.00 86.25 91 LYS A C 1
ATOM 691 O O . LYS A 1 91 ? -0.874 -1.974 9.416 1.00 86.25 91 LYS A O 1
ATOM 696 N N . GLU A 1 92 ? 0.128 -2.549 7.482 1.00 88.12 92 GLU A N 1
ATOM 697 C CA . GLU A 1 92 ? 0.016 -3.991 7.631 1.00 88.12 92 GLU A CA 1
ATOM 698 C C . GLU A 1 92 ? 1.305 -4.579 8.197 1.00 88.12 92 GLU A C 1
ATOM 700 O O . GLU A 1 92 ? 2.381 -3.983 8.137 1.00 88.12 92 GLU A O 1
ATOM 705 N N . THR A 1 93 ? 1.195 -5.782 8.749 1.00 88.88 93 THR A N 1
ATOM 706 C CA . THR A 1 93 ? 2.328 -6.528 9.309 1.00 88.88 93 THR A CA 1
ATOM 707 C C . THR A 1 93 ? 2.426 -7.912 8.680 1.00 88.88 93 THR A C 1
ATOM 709 O O . THR A 1 93 ? 2.522 -8.927 9.374 1.00 88.88 93 THR A O 1
ATOM 712 N N . LEU A 1 94 ? 2.380 -7.961 7.343 1.00 89.50 94 LEU A N 1
ATOM 713 C CA . LEU A 1 94 ? 2.525 -9.213 6.606 1.00 89.50 94 LEU A CA 1
ATOM 714 C C . LEU A 1 94 ? 3.926 -9.771 6.832 1.00 89.50 94 LEU A C 1
ATOM 716 O O . LEU A 1 94 ? 4.923 -9.072 6.632 1.00 89.50 94 LEU A O 1
ATOM 720 N N . GLN A 1 95 ? 3.991 -11.038 7.227 1.00 89.38 95 GLN A N 1
ATOM 721 C CA . GLN A 1 95 ? 5.250 -11.745 7.396 1.00 89.38 95 GLN A CA 1
ATOM 722 C C . GLN A 1 95 ? 5.460 -12.725 6.258 1.00 89.38 95 GLN A C 1
ATOM 724 O O . GLN A 1 95 ? 4.511 -13.314 5.740 1.00 89.38 95 GLN A O 1
ATOM 729 N N . LYS A 1 96 ? 6.724 -12.921 5.892 1.00 89.88 96 LYS A N 1
ATOM 730 C CA . LYS A 1 96 ? 7.122 -13.922 4.912 1.00 89.88 96 LYS A CA 1
ATOM 731 C C . LYS A 1 96 ? 6.799 -15.319 5.441 1.00 89.88 96 LYS A C 1
ATOM 733 O O . LYS A 1 96 ? 7.352 -15.751 6.447 1.00 89.88 96 LYS A O 1
ATOM 738 N N . ILE A 1 97 ? 5.923 -16.018 4.732 1.00 88.19 97 ILE A N 1
ATOM 739 C CA . ILE A 1 97 ? 5.514 -17.393 5.032 1.00 88.19 97 ILE A CA 1
ATOM 740 C C . ILE A 1 97 ? 6.392 -18.370 4.251 1.00 88.19 97 ILE A C 1
ATOM 742 O O . ILE A 1 97 ? 6.887 -19.346 4.806 1.00 88.19 97 ILE A O 1
ATOM 746 N N . SER A 1 98 ? 6.600 -18.102 2.958 1.00 85.19 98 SER A N 1
ATOM 747 C CA . SER A 1 98 ? 7.369 -18.976 2.069 1.00 85.19 98 SER A CA 1
ATOM 748 C C . SER A 1 98 ? 8.161 -18.186 1.026 1.00 85.19 98 SER A C 1
ATOM 750 O O . SER A 1 98 ? 7.861 -17.027 0.725 1.00 85.19 98 SER A O 1
ATOM 752 N N . LYS A 1 99 ? 9.189 -18.832 0.468 1.00 84.88 99 LYS A N 1
ATOM 753 C CA . LYS A 1 99 ? 9.852 -18.382 -0.763 1.00 84.88 99 LYS A CA 1
ATOM 754 C C . LYS A 1 99 ? 9.001 -18.820 -1.964 1.00 84.88 99 LYS A C 1
ATOM 756 O O . LYS A 1 99 ? 8.521 -19.951 -1.977 1.00 84.88 99 LYS A O 1
ATOM 761 N N . GLY A 1 100 ? 8.841 -17.948 -2.953 1.00 84.00 100 GLY A N 1
ATOM 762 C CA . GLY A 1 100 ? 7.946 -18.142 -4.096 1.00 84.00 100 GLY A CA 1
ATOM 763 C C . GLY A 1 100 ? 6.559 -17.528 -3.893 1.00 84.00 100 GLY A C 1
ATOM 764 O O . GLY A 1 100 ? 6.255 -16.977 -2.839 1.00 84.00 100 GLY A O 1
ATOM 765 N N . GLU A 1 101 ? 5.721 -17.605 -4.923 1.00 82.94 101 GLU A N 1
ATOM 766 C CA . GLU A 1 101 ? 4.334 -17.126 -4.891 1.00 82.94 101 GLU A CA 1
ATOM 767 C C . GLU A 1 101 ? 3.465 -18.001 -3.970 1.00 82.94 101 GLU A C 1
ATOM 769 O O . GLU A 1 101 ? 3.730 -19.190 -3.775 1.00 82.94 101 GLU A O 1
ATOM 774 N N . CYS A 1 102 ? 2.427 -17.418 -3.364 1.00 83.12 102 CYS A N 1
ATOM 775 C CA . CYS A 1 102 ? 1.534 -18.163 -2.483 1.00 83.12 102 CYS A CA 1
ATOM 776 C C . CYS A 1 102 ? 0.672 -19.165 -3.269 1.00 83.12 102 CYS A C 1
ATOM 778 O O . CYS A 1 102 ? 0.090 -18.798 -4.292 1.00 83.12 102 CYS A O 1
ATOM 780 N N . PRO A 1 103 ? 0.502 -20.404 -2.774 1.00 73.44 103 PRO A N 1
ATOM 781 C CA . PRO A 1 103 ? -0.379 -21.376 -3.409 1.00 73.44 103 PRO A CA 1
ATOM 782 C C . PRO A 1 103 ? -1.833 -20.885 -3.347 1.00 73.44 103 PRO A C 1
ATOM 784 O O . PRO A 1 103 ? -2.389 -20.704 -2.265 1.00 73.44 103 PRO A O 1
ATOM 787 N N . GLY A 1 104 ? -2.442 -20.658 -4.513 1.00 68.50 104 GLY A N 1
ATOM 788 C CA . GLY A 1 104 ? -3.829 -20.197 -4.625 1.00 68.50 104 GLY A CA 1
ATOM 789 C C . GLY A 1 104 ? -4.040 -18.687 -4.455 1.00 68.50 104 GLY A C 1
ATOM 790 O O . GLY A 1 104 ? -5.183 -18.275 -4.260 1.00 68.50 104 GLY A O 1
ATOM 791 N N . SER A 1 105 ? -2.985 -17.864 -4.519 1.00 58.41 105 SER A N 1
ATOM 792 C CA . SER A 1 105 ? -3.138 -16.415 -4.698 1.00 58.41 105 SER A CA 1
ATOM 793 C C . SER A 1 105 ? -2.948 -16.040 -6.168 1.00 58.41 105 SER A C 1
ATOM 795 O O . SER A 1 105 ? -2.089 -16.594 -6.855 1.00 58.41 105 SER A O 1
ATOM 797 N N . ASP A 1 106 ? -3.754 -15.097 -6.659 1.00 59.38 106 ASP A N 1
ATOM 798 C CA . ASP A 1 106 ? -3.484 -14.439 -7.933 1.00 59.38 106 ASP A CA 1
ATOM 799 C C . ASP A 1 106 ? -2.145 -13.706 -7.787 1.00 59.38 106 ASP A C 1
ATOM 801 O O . ASP A 1 106 ? -2.032 -12.720 -7.052 1.00 59.38 106 ASP A O 1
ATOM 805 N N . GLY A 1 107 ? -1.095 -14.251 -8.405 1.00 55.09 107 GLY A N 1
ATOM 806 C CA . GLY A 1 107 ? 0.239 -13.672 -8.366 1.00 55.09 107 GLY A CA 1
ATOM 807 C C . GLY A 1 107 ? 0.182 -12.223 -8.837 1.00 55.09 107 GLY A C 1
ATOM 808 O O . GLY A 1 107 ? -0.214 -11.946 -9.971 1.00 55.09 107 GLY A O 1
ATOM 809 N N . ILE A 1 108 ? 0.576 -11.285 -7.974 1.00 55.88 108 ILE A N 1
ATOM 810 C CA . ILE A 1 108 ? 0.749 -9.891 -8.370 1.00 55.88 108 ILE A CA 1
ATOM 811 C C . ILE A 1 108 ? 2.003 -9.839 -9.247 1.00 55.88 108 ILE A C 1
ATOM 813 O O . ILE A 1 108 ? 3.115 -9.622 -8.764 1.00 55.88 108 ILE A O 1
ATOM 817 N N .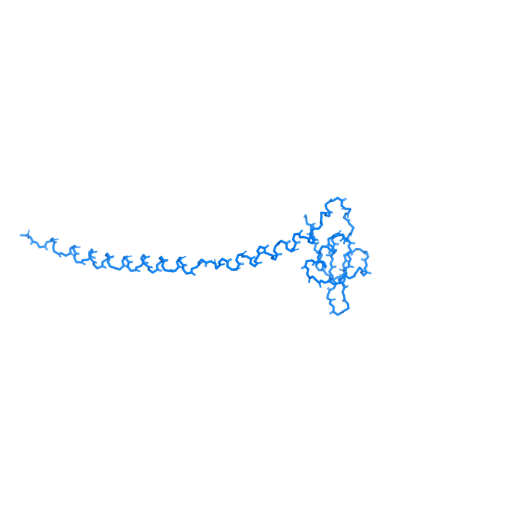 ARG A 1 109 ? 1.829 -10.093 -10.550 1.00 50.47 109 ARG A N 1
ATOM 818 C CA . ARG A 1 109 ? 2.862 -9.854 -11.560 1.00 50.47 109 ARG A CA 1
ATOM 819 C C . ARG A 1 109 ? 3.035 -8.346 -11.694 1.00 50.47 109 ARG A C 1
ATOM 821 O O . ARG A 1 109 ? 2.372 -7.703 -12.503 1.00 50.47 109 ARG A O 1
ATOM 828 N N . LEU A 1 110 ? 3.912 -7.785 -10.870 1.00 50.47 110 LEU A N 1
ATOM 829 C CA . LEU A 1 110 ? 4.512 -6.484 -11.141 1.00 50.47 110 LEU A CA 1
ATOM 830 C C . LEU A 1 110 ? 5.322 -6.645 -12.433 1.00 50.47 110 LEU A C 1
ATOM 832 O O . LEU A 1 110 ? 6.340 -7.335 -12.441 1.00 50.47 110 LEU A O 1
ATOM 836 N N . SER A 1 111 ? 4.764 -6.125 -13.530 1.00 42.47 111 SER A N 1
ATOM 837 C CA . SER A 1 111 ? 5.468 -5.941 -14.805 1.00 42.47 111 SER A CA 1
ATOM 838 C C . SER A 1 111 ? 6.420 -4.759 -14.702 1.00 42.47 111 SER A C 1
ATOM 840 O O . SER A 1 111 ? 6.069 -3.811 -13.962 1.00 42.47 111 SER A O 1
#